Protein AF-A0A069PG19-F1 (afdb_monomer_lite)

pLDDT: mean 88.78, std 10.84, range [48.03, 97.56]

Sequence (161 aa):
MPEKKTVKRAEAAKRAGKSPGTQAGAFVKEQIDHIREGRHGAKSAKQAIAIGLSEARRSGVAVKAPKKGATSEATRKKAAKDAAAGAHKTKKSASTESKSKRSAVSTRVLKREGTKAASHTALSRQSHASASRRSAADRSAAAKKGWATRRKAASARHASR

Foldseek 3Di:
DDDPVLLVQLVVCVVVVHALVNSLVSLLVRLLVCLVVLLFADPALVRSSLVSLLVSLLCQRPDQFDDPPPDDPVSSVSSVVSNVNNVDPDDDDDDVDDPVRVVVVVSVVRSVHHSCNSDPVRNVVVVVVVVVPADPVNVVVVVVVVVVVVVVVVVVVVVVD

InterPro domains:
  IPR045468 Protein of unknown function DUF6496 [PF20106] (40-68)

Radius of gyration: 17.92 Å; chains: 1; bounding box: 36×38×58 Å

Organism: NCBI:txid60547

Structure (mmCIF, N/CA/C/O backbone):
data_AF-A0A069PG19-F1
#
_entry.id   AF-A0A069PG19-F1
#
loop_
_atom_site.group_PDB
_atom_site.id
_atom_site.type_symbol
_atom_site.label_atom_id
_atom_site.label_alt_id
_atom_site.label_comp_id
_atom_site.label_asym_id
_atom_site.label_entity_id
_atom_site.label_seq_id
_atom_site.pdbx_PDB_ins_code
_atom_site.Cartn_x
_atom_site.Cartn_y
_atom_site.Cartn_z
_atom_site.occupancy
_atom_site.B_iso_or_equiv
_atom_site.auth_seq_id
_atom_site.auth_comp_id
_atom_site.auth_asym_id
_atom_site.auth_atom_id
_atom_site.pdbx_PDB_model_num
ATOM 1 N N . MET A 1 1 ? -9.639 -8.432 7.159 1.00 67.19 1 MET A N 1
ATOM 2 C CA . MET A 1 1 ? -9.311 -9.709 6.485 1.00 67.19 1 MET A CA 1
ATOM 3 C C . MET A 1 1 ? -9.876 -9.550 5.096 1.00 67.19 1 MET A C 1
ATOM 5 O O . MET A 1 1 ? -11.070 -9.273 5.021 1.00 67.19 1 MET A O 1
ATOM 9 N N . PRO A 1 2 ? -9.031 -9.653 4.065 1.00 84.50 2 PRO A N 1
ATOM 10 C CA . PRO A 1 2 ? -9.412 -9.333 2.698 1.00 84.50 2 PRO A CA 1
ATOM 11 C C . PRO A 1 2 ? -10.442 -10.329 2.178 1.00 84.50 2 PRO A C 1
ATOM 13 O O . PRO A 1 2 ? -10.448 -11.503 2.567 1.00 84.50 2 PRO A O 1
ATOM 16 N N . GLU A 1 3 ? -11.314 -9.871 1.293 1.00 89.44 3 GLU A N 1
ATOM 17 C CA . GLU A 1 3 ? -12.302 -10.720 0.657 1.00 89.44 3 GLU A CA 1
ATOM 18 C C . GLU A 1 3 ? -11.641 -11.736 -0.282 1.00 89.44 3 GLU A C 1
ATOM 20 O O . GLU A 1 3 ? -10.612 -11.483 -0.922 1.00 89.44 3 GLU A O 1
ATOM 25 N N . LYS A 1 4 ? -12.288 -12.899 -0.442 1.00 90.56 4 LYS A N 1
ATOM 26 C CA . LYS A 1 4 ? -11.829 -13.952 -1.366 1.00 90.56 4 LYS A CA 1
ATOM 27 C C . LYS A 1 4 ? -11.643 -13.409 -2.791 1.00 90.56 4 LYS A C 1
ATOM 29 O O . LYS A 1 4 ? -10.728 -13.835 -3.494 1.00 90.56 4 LYS A O 1
ATOM 34 N N . LYS A 1 5 ? -12.474 -12.440 -3.207 1.00 92.19 5 LYS A N 1
ATOM 35 C CA . LYS A 1 5 ? -12.387 -11.781 -4.522 1.00 92.19 5 LYS A CA 1
ATOM 36 C C . LYS A 1 5 ? -11.048 -11.062 -4.726 1.00 92.19 5 LYS A C 1
ATOM 38 O O . LYS A 1 5 ? -10.485 -11.114 -5.817 1.00 92.19 5 LYS A O 1
ATOM 43 N N . THR A 1 6 ? -10.504 -10.441 -3.682 1.00 94.56 6 THR A N 1
ATOM 44 C CA . THR A 1 6 ? -9.248 -9.686 -3.750 1.00 94.56 6 THR A CA 1
ATOM 45 C C . THR A 1 6 ? -8.048 -10.602 -3.861 1.00 94.56 6 THR 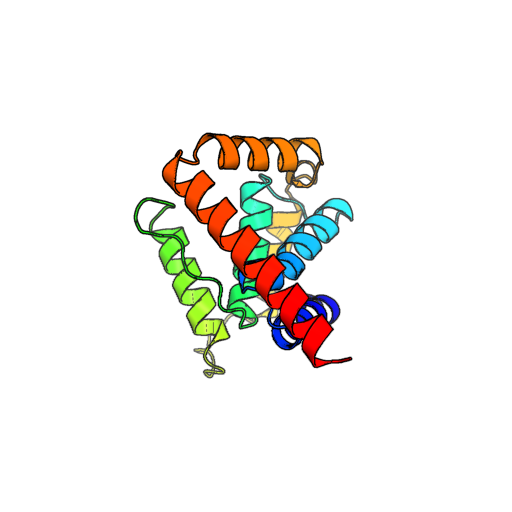A C 1
ATOM 47 O O . THR A 1 6 ? -7.174 -10.367 -4.695 1.00 94.56 6 THR A O 1
ATOM 50 N N . VAL A 1 7 ? -8.044 -11.690 -3.088 1.00 92.94 7 VAL A N 1
ATOM 51 C CA . VAL A 1 7 ? -7.004 -12.719 -3.183 1.00 92.94 7 VAL A CA 1
ATOM 52 C C . VAL A 1 7 ? -6.990 -13.316 -4.591 1.00 92.94 7 VAL A C 1
ATOM 54 O O . VAL A 1 7 ? -5.944 -13.323 -5.235 1.00 92.94 7 VAL A O 1
ATOM 57 N N . LYS A 1 8 ? -8.159 -13.685 -5.138 1.00 93.00 8 LYS A N 1
ATOM 58 C CA . LYS A 1 8 ? -8.279 -14.183 -6.520 1.00 93.00 8 LYS A CA 1
ATOM 59 C C . LYS A 1 8 ? -7.747 -13.187 -7.556 1.00 93.00 8 LYS A C 1
ATOM 61 O O . LYS A 1 8 ? -7.034 -13.586 -8.473 1.00 93.00 8 LYS A O 1
ATOM 66 N N . ARG A 1 9 ? -8.042 -11.888 -7.411 1.00 93.81 9 ARG A N 1
ATOM 67 C CA . ARG A 1 9 ? -7.506 -10.836 -8.299 1.00 93.81 9 ARG A CA 1
ATOM 68 C C . ARG A 1 9 ? -5.983 -10.721 -8.208 1.00 93.81 9 ARG A C 1
ATOM 70 O O . ARG A 1 9 ? -5.324 -10.593 -9.240 1.00 93.81 9 ARG A O 1
ATOM 77 N N . ALA A 1 10 ? -5.419 -10.785 -7.003 1.00 93.31 10 ALA A N 1
ATOM 78 C CA . ALA A 1 10 ? -3.973 -10.757 -6.804 1.00 93.31 10 ALA A CA 1
ATOM 79 C C . ALA A 1 10 ? -3.289 -12.001 -7.394 1.00 93.31 10 ALA A C 1
ATOM 81 O O . ALA A 1 10 ? -2.257 -11.880 -8.055 1.00 93.31 10 ALA A O 1
ATOM 82 N N . GLU A 1 11 ? -3.890 -13.182 -7.238 1.00 92.56 11 GLU A N 1
ATOM 83 C CA . GLU A 1 11 ? -3.413 -14.416 -7.863 1.00 92.56 11 GLU A CA 1
ATOM 84 C C . GLU A 1 11 ? -3.509 -14.373 -9.387 1.00 92.56 11 GLU A C 1
ATOM 86 O O . GLU A 1 11 ? -2.561 -14.756 -10.062 1.00 92.56 11 GLU A O 1
ATOM 91 N N . ALA A 1 12 ? -4.610 -13.872 -9.953 1.00 92.75 12 ALA A N 1
ATOM 92 C CA . ALA A 1 12 ? -4.742 -13.691 -11.397 1.00 92.75 12 ALA A CA 1
ATOM 93 C C . ALA A 1 12 ? -3.668 -12.733 -11.937 1.00 92.75 12 ALA A C 1
ATOM 95 O O . ALA A 1 12 ? -3.038 -13.011 -12.954 1.00 92.75 12 ALA A O 1
ATOM 96 N N . ALA A 1 13 ? -3.385 -11.640 -11.219 1.00 92.31 13 ALA A N 1
ATOM 97 C CA . ALA A 1 13 ? -2.280 -10.747 -11.552 1.00 92.31 13 ALA A CA 1
ATOM 98 C C . ALA A 1 13 ? -0.917 -11.458 -11.478 1.00 92.31 13 ALA A C 1
ATOM 100 O O . ALA A 1 13 ? -0.071 -11.228 -12.341 1.00 92.31 13 ALA A O 1
ATOM 101 N N . LYS A 1 14 ? -0.710 -12.338 -10.491 1.00 92.06 14 LYS A N 1
ATOM 102 C CA . LYS A 1 14 ? 0.498 -13.166 -10.377 1.00 92.06 14 LYS A CA 1
ATOM 103 C C . LYS A 1 14 ? 0.624 -14.157 -11.540 1.00 92.06 14 LYS A C 1
ATOM 105 O O . LYS A 1 14 ? 1.695 -14.223 -12.132 1.00 92.06 14 LYS A O 1
ATOM 110 N N . ARG A 1 15 ? -0.454 -14.867 -11.899 1.00 91.44 15 ARG A N 1
ATOM 111 C CA . ARG A 1 15 ? -0.508 -15.791 -13.052 1.00 91.44 15 ARG A CA 1
ATOM 112 C C . ARG A 1 15 ? -0.212 -15.063 -14.364 1.00 91.44 15 ARG A C 1
ATOM 114 O O . ARG A 1 15 ? 0.551 -15.558 -15.177 1.00 91.44 15 ARG A O 1
ATOM 121 N N . ALA A 1 16 ? -0.711 -13.838 -14.511 1.00 88.00 16 ALA A N 1
ATOM 122 C CA . ALA A 1 16 ? -0.404 -12.958 -15.638 1.00 88.00 16 ALA A CA 1
ATOM 123 C C . ALA A 1 16 ? 1.012 -12.333 -15.588 1.00 88.00 16 ALA A C 1
ATOM 125 O O . ALA A 1 16 ? 1.291 -11.390 -16.328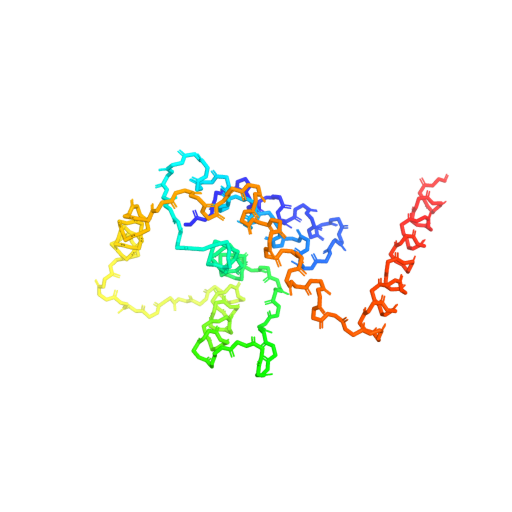 1.00 88.00 16 ALA A O 1
ATOM 126 N N . GLY A 1 17 ? 1.891 -12.771 -14.678 1.00 88.44 17 GLY A N 1
ATOM 127 C CA . GLY A 1 17 ? 3.270 -12.283 -14.568 1.00 88.44 17 GLY A CA 1
ATOM 128 C C . GLY A 1 17 ? 3.405 -10.820 -14.130 1.00 88.44 17 GLY A C 1
ATOM 129 O O . GLY A 1 17 ? 4.458 -10.209 -14.322 1.00 88.44 17 GLY A O 1
ATOM 130 N N . LYS A 1 18 ? 2.354 -10.216 -13.556 1.00 90.00 18 LYS A N 1
ATOM 131 C CA . LYS A 1 18 ? 2.372 -8.806 -13.138 1.00 90.00 18 LYS A CA 1
ATOM 132 C C . LYS A 1 18 ? 3.227 -8.621 -11.886 1.00 90.00 18 LYS A C 1
ATOM 134 O O . LYS A 1 18 ? 3.350 -9.513 -11.049 1.00 90.00 18 LYS A O 1
ATOM 139 N N . SER A 1 19 ? 3.784 -7.420 -11.730 1.00 90.25 19 SER A N 1
ATOM 140 C CA . SER A 1 19 ? 4.679 -7.094 -10.615 1.00 90.25 19 SER A CA 1
ATOM 141 C C . SER A 1 19 ? 3.997 -7.216 -9.237 1.00 90.25 19 SER A C 1
ATOM 143 O O . SER A 1 19 ? 2.784 -7.002 -9.143 1.00 90.25 19 SER A O 1
ATOM 145 N N . PRO A 1 20 ? 4.748 -7.447 -8.140 1.00 92.94 20 PRO A N 1
ATOM 146 C CA . PRO A 1 20 ? 4.174 -7.518 -6.792 1.00 92.94 20 PRO A CA 1
ATOM 147 C C . PRO A 1 20 ? 3.398 -6.261 -6.374 1.00 92.94 20 PRO A C 1
ATOM 149 O O . PRO A 1 20 ? 2.404 -6.357 -5.662 1.00 92.94 20 PRO A O 1
ATOM 152 N N . GLY A 1 21 ? 3.809 -5.077 -6.847 1.00 92.00 21 GLY A N 1
ATOM 153 C CA . GLY A 1 21 ? 3.075 -3.831 -6.599 1.00 92.00 21 GLY A CA 1
ATOM 154 C C . GLY A 1 21 ? 1.705 -3.815 -7.280 1.00 92.00 21 GLY A C 1
ATOM 155 O O . GLY A 1 21 ? 0.726 -3.368 -6.693 1.00 92.00 21 GLY A O 1
ATOM 156 N N . THR A 1 22 ? 1.614 -4.376 -8.488 1.00 92.06 22 THR A N 1
ATOM 157 C CA . THR A 1 22 ? 0.346 -4.528 -9.213 1.00 92.06 22 THR A CA 1
ATOM 158 C C . THR A 1 22 ? -0.573 -5.536 -8.529 1.00 92.06 22 THR A C 1
ATOM 160 O O . THR A 1 22 ? -1.766 -5.285 -8.405 1.00 92.06 22 THR A O 1
ATOM 163 N N . GLN A 1 23 ? -0.021 -6.649 -8.040 1.00 94.69 23 GLN A N 1
ATOM 164 C CA . GLN A 1 23 ? -0.768 -7.643 -7.261 1.00 94.69 23 GLN A CA 1
ATOM 165 C C . GLN A 1 23 ? -1.330 -7.019 -5.971 1.00 94.69 23 GLN A C 1
ATOM 167 O O . GLN A 1 23 ? -2.512 -7.159 -5.668 1.00 94.69 23 GLN A O 1
ATOM 172 N N . ALA A 1 24 ? -0.499 -6.262 -5.246 1.00 96.19 24 ALA A N 1
ATOM 173 C CA . ALA A 1 24 ? -0.888 -5.574 -4.016 1.00 96.19 24 ALA A CA 1
ATOM 174 C C . ALA A 1 24 ? -1.938 -4.473 -4.231 1.00 96.19 24 ALA A C 1
ATOM 176 O O . ALA A 1 24 ? -2.704 -4.169 -3.317 1.00 96.19 24 ALA A O 1
ATOM 177 N N . GLY A 1 25 ? -2.003 -3.901 -5.438 1.00 95.81 25 GLY A N 1
ATOM 178 C CA . GLY A 1 25 ? -2.995 -2.893 -5.809 1.00 95.81 25 GLY A CA 1
ATOM 179 C C . GLY A 1 25 ? -4.439 -3.361 -5.615 1.00 95.81 25 GLY A C 1
ATOM 180 O O . GLY A 1 25 ? -5.290 -2.542 -5.279 1.00 95.81 25 GLY A O 1
ATOM 181 N N . ALA A 1 26 ? -4.712 -4.667 -5.731 1.00 96.94 26 ALA A N 1
ATOM 182 C CA . ALA A 1 26 ? -6.036 -5.226 -5.458 1.00 96.94 26 ALA A CA 1
ATOM 183 C C . ALA A 1 26 ? -6.473 -4.996 -3.999 1.00 96.94 26 ALA A C 1
ATOM 185 O O . ALA A 1 26 ? -7.605 -4.586 -3.763 1.00 96.94 26 ALA A O 1
ATOM 186 N N . PHE A 1 27 ? -5.562 -5.188 -3.040 1.00 97.56 27 PHE A N 1
ATOM 187 C CA . PHE A 1 27 ? -5.824 -4.999 -1.607 1.00 97.56 27 PHE A CA 1
ATOM 188 C C . PHE A 1 27 ? -5.948 -3.525 -1.233 1.00 97.56 27 PHE A C 1
ATOM 190 O O . PHE A 1 27 ? -6.798 -3.151 -0.434 1.00 97.56 27 PHE A O 1
ATOM 197 N N . VAL A 1 28 ? -5.117 -2.664 -1.828 1.00 97.12 28 VAL A N 1
ATOM 198 C CA . VAL A 1 28 ? -5.227 -1.214 -1.614 1.00 97.12 28 VAL A CA 1
ATOM 199 C C . VAL A 1 28 ? -6.553 -0.692 -2.161 1.00 97.12 28 VAL A C 1
ATOM 201 O O . VAL A 1 28 ? -7.204 0.111 -1.498 1.00 97.12 28 VAL A O 1
ATOM 204 N N . LYS A 1 29 ? -6.978 -1.170 -3.338 1.00 96.81 29 LYS A N 1
ATOM 205 C CA . LYS A 1 29 ? -8.270 -0.797 -3.912 1.00 96.81 29 LYS A CA 1
ATOM 206 C C . LYS A 1 29 ? -9.429 -1.266 -3.036 1.00 96.81 29 LYS A C 1
ATOM 208 O O . LYS A 1 29 ? -10.284 -0.452 -2.724 1.00 96.81 29 LYS A O 1
ATOM 213 N N . GLU A 1 30 ? -9.424 -2.525 -2.602 1.00 96.94 30 GLU A N 1
ATOM 214 C CA . GLU A 1 30 ? -10.445 -3.043 -1.685 1.00 96.94 30 GLU A CA 1
ATOM 215 C C . GLU A 1 30 ? -10.530 -2.208 -0.400 1.00 96.94 30 GLU A C 1
ATOM 217 O O . GLU A 1 30 ? -11.619 -1.810 -0.006 1.00 96.94 30 GLU A O 1
ATOM 222 N N . GLN A 1 31 ? -9.393 -1.874 0.216 1.00 96.88 31 GLN A N 1
ATOM 223 C CA . GLN A 1 31 ? -9.379 -1.060 1.431 1.00 96.88 31 GLN A CA 1
ATOM 224 C C . GLN A 1 31 ? -9.983 0.335 1.208 1.00 96.88 31 GLN A C 1
ATOM 226 O O . GLN A 1 31 ? -10.672 0.858 2.082 1.00 96.88 31 GLN A O 1
ATOM 231 N N . ILE A 1 32 ? -9.712 0.955 0.056 1.00 97.19 32 ILE A N 1
ATOM 232 C CA . ILE A 1 32 ? -10.296 2.248 -0.330 1.00 97.19 32 ILE A CA 1
ATOM 233 C C . ILE A 1 32 ? -11.802 2.106 -0.559 1.00 97.19 32 ILE A C 1
ATOM 235 O O . ILE A 1 32 ? -12.557 2.955 -0.089 1.00 97.19 32 ILE A O 1
ATOM 239 N N . ASP A 1 33 ? -12.231 1.042 -1.239 1.00 97.25 33 ASP A N 1
ATOM 240 C CA . ASP A 1 33 ? -13.641 0.750 -1.495 1.0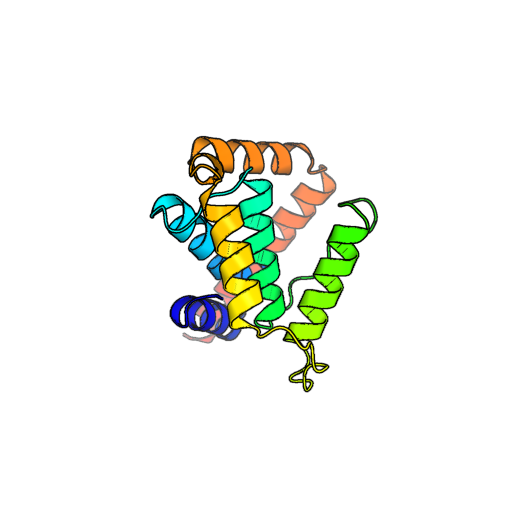0 97.25 33 ASP A CA 1
ATOM 241 C C . ASP A 1 33 ? -14.390 0.550 -0.161 1.00 97.25 33 ASP A C 1
ATOM 243 O O . ASP A 1 33 ? -15.374 1.239 0.082 1.00 97.25 33 ASP A O 1
ATOM 247 N N . HIS A 1 34 ? -13.853 -0.236 0.782 1.00 96.06 34 HIS A N 1
ATOM 248 C CA . HIS A 1 34 ? -14.447 -0.420 2.119 1.00 96.06 34 HIS A CA 1
ATOM 249 C C . HIS A 1 34 ? -14.572 0.884 2.913 1.00 96.06 34 HIS A C 1
ATOM 251 O O . HIS A 1 34 ? -15.518 1.044 3.686 1.00 96.06 34 HIS A O 1
ATOM 257 N N . ILE A 1 35 ? -13.627 1.817 2.742 1.00 96.69 35 ILE A N 1
ATOM 258 C CA . ILE A 1 35 ? -13.720 3.142 3.367 1.00 96.69 35 ILE A CA 1
ATOM 259 C C . ILE A 1 35 ? -14.812 3.986 2.705 1.00 96.69 35 ILE A C 1
ATOM 261 O O . ILE A 1 35 ? -15.550 4.673 3.405 1.00 96.69 35 ILE A O 1
ATOM 265 N N . ARG A 1 36 ? -14.943 3.935 1.376 1.00 96.56 36 ARG A N 1
ATOM 266 C CA . ARG A 1 36 ? -15.997 4.658 0.641 1.00 96.56 36 ARG A CA 1
ATOM 267 C C . ARG A 1 36 ? -17.390 4.120 0.946 1.00 96.56 36 ARG A C 1
ATOM 269 O O . ARG A 1 36 ? -18.313 4.906 1.093 1.00 96.56 36 ARG A O 1
ATOM 276 N N . GLU A 1 37 ? -17.509 2.807 1.102 1.00 95.25 37 GLU A N 1
ATOM 277 C CA . GLU A 1 37 ? -18.730 2.100 1.507 1.00 95.25 37 GLU A CA 1
ATOM 278 C C . GLU A 1 37 ? -19.104 2.338 2.984 1.00 95.25 37 GLU A C 1
ATOM 280 O O . GLU A 1 37 ? -20.135 1.858 3.443 1.00 95.25 37 GLU A O 1
ATOM 285 N N . GLY A 1 38 ? -18.264 3.028 3.768 1.00 94.50 38 GLY A N 1
ATOM 286 C CA . GLY A 1 38 ? -18.542 3.321 5.177 1.00 94.50 38 GLY A CA 1
ATOM 287 C C . GLY A 1 38 ? -18.356 2.133 6.130 1.00 94.50 38 GLY A C 1
ATOM 288 O O . GLY A 1 38 ? -18.720 2.222 7.301 1.00 94.50 38 GLY A O 1
ATOM 289 N N . ARG A 1 39 ? -17.742 1.024 5.688 1.00 93.69 39 ARG A N 1
ATOM 290 C CA . ARG A 1 39 ? -17.492 -0.151 6.550 1.00 93.69 39 ARG A CA 1
ATOM 291 C C . ARG A 1 39 ? -16.574 0.185 7.729 1.00 93.69 39 ARG A C 1
ATOM 293 O O . ARG A 1 39 ? -16.733 -0.364 8.825 1.00 93.69 39 ARG A O 1
ATOM 300 N N . HIS A 1 40 ? -15.597 1.057 7.483 1.00 95.50 40 HIS A N 1
ATOM 301 C CA . HIS A 1 40 ? -14.694 1.663 8.463 1.00 95.50 40 HIS A CA 1
ATOM 302 C C . HIS A 1 40 ? -14.003 2.900 7.862 1.00 95.50 40 HIS A C 1
ATOM 304 O O . HIS A 1 40 ? -13.897 3.009 6.645 1.00 95.50 40 HIS A O 1
ATOM 310 N N . GLY A 1 41 ? -13.446 3.792 8.676 1.00 96.12 41 GLY A N 1
ATOM 311 C CA . GLY A 1 41 ? -12.676 4.943 8.202 1.00 96.12 41 GLY A CA 1
ATOM 312 C C . GLY A 1 41 ? -11.158 4.751 8.211 1.00 96.12 41 GLY A C 1
ATOM 313 O O . GLY A 1 41 ? -10.621 3.679 8.502 1.00 96.12 41 GLY A O 1
ATOM 314 N N . ALA A 1 42 ? -10.454 5.837 7.895 1.00 96.75 42 ALA A N 1
ATOM 315 C CA . ALA A 1 42 ? -9.015 5.977 8.100 1.00 96.75 42 ALA A CA 1
ATOM 316 C C . ALA A 1 42 ? -8.661 7.443 8.389 1.00 96.75 42 ALA A C 1
ATOM 318 O O . ALA A 1 42 ? -9.259 8.356 7.826 1.00 96.75 42 ALA A O 1
ATOM 319 N N . LYS A 1 43 ? -7.620 7.671 9.196 1.00 95.94 43 LYS A N 1
ATOM 320 C CA . LYS A 1 43 ? -7.092 9.006 9.525 1.00 95.94 43 LYS A CA 1
ATOM 321 C C . LYS A 1 43 ? -6.521 9.724 8.305 1.00 95.94 43 LYS A C 1
ATOM 323 O O . LYS A 1 43 ? -6.502 10.946 8.241 1.00 95.94 43 LYS A O 1
ATOM 328 N N . SER A 1 44 ? -5.972 8.973 7.345 1.00 96.25 44 SER A N 1
ATOM 329 C CA . SER A 1 44 ? -5.345 9.536 6.144 1.00 96.25 44 SER A CA 1
ATOM 330 C C . SER A 1 44 ? -5.277 8.542 4.985 1.00 96.25 44 SER A C 1
ATOM 332 O O . SER A 1 44 ? -5.264 7.324 5.188 1.00 96.25 44 SER A O 1
ATOM 334 N N . ALA A 1 45 ? -5.126 9.060 3.761 1.00 96.88 45 ALA A N 1
ATOM 335 C CA . ALA A 1 45 ? -4.876 8.249 2.566 1.00 96.88 45 ALA A CA 1
ATOM 336 C C . ALA A 1 45 ? -3.634 7.348 2.723 1.00 96.88 45 ALA A C 1
ATOM 338 O O . ALA A 1 45 ? -3.642 6.184 2.326 1.00 96.88 45 ALA A O 1
ATOM 339 N N . LYS A 1 46 ? -2.575 7.854 3.376 1.00 95.25 46 LYS A N 1
ATOM 340 C CA . LYS A 1 46 ? -1.352 7.084 3.661 1.00 95.25 46 LYS A CA 1
ATOM 341 C C . LYS A 1 46 ? -1.639 5.883 4.565 1.00 95.25 46 LYS A C 1
ATOM 343 O O . LYS A 1 46 ? -1.085 4.811 4.335 1.00 95.25 46 LYS A O 1
ATOM 348 N N . GLN A 1 47 ? -2.510 6.047 5.562 1.00 95.38 47 GLN A N 1
ATOM 349 C CA . GLN A 1 47 ? -2.924 4.952 6.439 1.00 95.38 47 GLN A CA 1
ATOM 350 C C . GLN A 1 47 ? -3.764 3.916 5.685 1.00 95.38 47 GLN A C 1
ATOM 352 O O . GLN A 1 47 ? -3.490 2.726 5.817 1.00 95.38 47 GLN A O 1
ATOM 357 N N . ALA A 1 48 ? -4.727 4.345 4.863 1.00 96.62 48 ALA A N 1
ATOM 358 C CA . ALA A 1 48 ? -5.541 3.438 4.052 1.00 96.62 48 ALA A CA 1
ATOM 359 C C . ALA A 1 48 ? -4.666 2.558 3.140 1.00 96.62 48 ALA A C 1
ATOM 361 O O . ALA A 1 48 ? -4.770 1.332 3.157 1.00 96.62 48 ALA A O 1
ATOM 362 N N . ILE A 1 49 ? -3.712 3.171 2.431 1.00 95.62 49 ILE A N 1
ATOM 363 C CA . ILE A 1 49 ? -2.743 2.446 1.596 1.00 95.62 49 ILE A CA 1
ATOM 364 C C . ILE A 1 49 ? -1.890 1.493 2.449 1.00 95.62 49 ILE A C 1
ATOM 366 O O . ILE A 1 49 ? -1.661 0.350 2.057 1.00 95.62 49 ILE A O 1
ATOM 370 N N . ALA A 1 50 ? -1.434 1.924 3.629 1.00 95.19 50 ALA A N 1
ATOM 371 C CA . ALA A 1 50 ? -0.619 1.093 4.513 1.00 95.19 50 ALA A CA 1
ATOM 372 C C . ALA A 1 50 ? -1.368 -0.147 5.034 1.00 95.19 50 ALA A C 1
ATOM 374 O O . ALA A 1 50 ? -0.773 -1.226 5.086 1.00 95.19 50 ALA A O 1
ATOM 375 N N . ILE A 1 51 ? -2.657 -0.016 5.371 1.00 94.75 51 ILE A N 1
ATOM 376 C CA . ILE A 1 51 ? -3.508 -1.145 5.774 1.00 94.75 51 ILE A CA 1
ATOM 377 C C . ILE A 1 51 ? -3.622 -2.143 4.616 1.00 94.75 51 ILE A C 1
ATOM 379 O O . ILE A 1 51 ? -3.292 -3.316 4.802 1.00 94.75 51 ILE A O 1
ATOM 383 N N . GLY A 1 52 ? -3.963 -1.674 3.409 1.00 95.69 52 GLY A N 1
ATOM 384 C CA . GLY A 1 52 ? -4.052 -2.533 2.222 1.00 95.69 52 GLY A CA 1
ATOM 385 C C . GLY A 1 52 ? -2.733 -3.251 1.900 1.00 95.69 52 GLY A C 1
ATOM 386 O O . GLY A 1 52 ? -2.717 -4.450 1.630 1.00 95.69 52 GLY A O 1
ATOM 387 N N . LEU A 1 53 ? -1.588 -2.566 2.017 1.00 96.06 53 LEU A N 1
ATOM 388 C CA . LEU A 1 53 ? -0.268 -3.185 1.825 1.00 96.06 53 LEU A CA 1
ATOM 389 C C . LEU A 1 53 ? 0.084 -4.211 2.917 1.00 96.06 53 LEU A C 1
ATOM 391 O O . LEU A 1 53 ? 0.780 -5.188 2.635 1.00 96.06 53 LEU A O 1
ATOM 395 N N . SER A 1 54 ? -0.353 -4.005 4.162 1.00 94.56 54 SER A N 1
ATOM 396 C CA . SER A 1 54 ? -0.187 -4.987 5.245 1.00 94.56 54 SER A CA 1
ATOM 397 C C . SER A 1 54 ? -1.034 -6.238 4.994 1.00 94.56 54 SER A C 1
ATOM 399 O O . SER A 1 54 ? -0.565 -7.358 5.204 1.00 94.56 54 SER A O 1
ATOM 401 N N . GLU A 1 55 ? -2.264 -6.082 4.499 1.00 93.50 55 GLU A N 1
ATOM 402 C CA . GLU A 1 55 ? -3.106 -7.217 4.104 1.00 93.50 55 GLU A CA 1
ATOM 403 C C . GLU A 1 55 ? -2.534 -7.983 2.908 1.00 93.50 55 GLU A C 1
ATOM 405 O O . GLU A 1 55 ? -2.498 -9.214 2.947 1.00 93.50 55 GLU A O 1
ATOM 410 N N . ALA A 1 56 ? -1.990 -7.284 1.907 1.00 94.94 56 ALA A N 1
ATOM 411 C CA . ALA A 1 56 ? -1.324 -7.914 0.768 1.00 94.94 56 ALA A CA 1
ATOM 412 C C . ALA A 1 56 ? -0.149 -8.805 1.207 1.00 94.94 56 ALA A C 1
ATOM 414 O O . ALA A 1 56 ? -0.062 -9.962 0.797 1.00 94.94 56 ALA A O 1
ATOM 415 N N . ARG A 1 57 ? 0.727 -8.297 2.089 1.00 94.62 57 ARG A N 1
ATOM 416 C CA . ARG A 1 57 ? 1.871 -9.065 2.616 1.00 94.62 57 ARG A CA 1
ATOM 417 C C . ARG A 1 57 ? 1.424 -10.301 3.388 1.00 94.62 57 ARG A C 1
ATOM 419 O O . ARG A 1 57 ? 1.904 -11.393 3.107 1.00 94.62 57 ARG A O 1
ATOM 426 N N . ARG A 1 58 ? 0.450 -10.144 4.292 1.00 91.38 58 ARG A N 1
ATOM 427 C CA . ARG A 1 58 ? -0.114 -11.260 5.073 1.00 91.38 58 ARG A CA 1
ATOM 428 C C . ARG A 1 58 ? -0.826 -12.298 4.206 1.00 91.38 58 ARG A C 1
ATOM 430 O O . ARG A 1 58 ? -0.976 -13.434 4.637 1.00 91.38 58 ARG A O 1
ATOM 437 N N . SER A 1 59 ? -1.251 -11.913 3.006 1.00 90.69 59 SER A N 1
ATOM 438 C CA . SER A 1 59 ? -1.875 -12.806 2.024 1.00 90.69 59 SER A CA 1
ATOM 439 C C . SER A 1 59 ? -0.864 -13.448 1.065 1.00 90.69 59 SER A C 1
ATOM 441 O O . SER A 1 59 ? -1.269 -14.089 0.102 1.00 90.69 59 SER A O 1
ATOM 443 N N . GLY A 1 60 ? 0.442 -13.274 1.302 1.00 90.75 60 GLY A N 1
ATOM 444 C CA . GLY A 1 60 ? 1.504 -13.914 0.521 1.00 90.75 60 GLY A CA 1
ATOM 445 C C . GLY A 1 60 ? 1.952 -13.141 -0.723 1.00 90.75 60 GLY A C 1
ATOM 446 O O . GLY A 1 60 ? 2.715 -13.670 -1.531 1.00 90.75 60 GLY A O 1
ATOM 447 N N . VAL A 1 61 ? 1.521 -11.886 -0.907 1.00 93.62 61 VAL A N 1
ATOM 44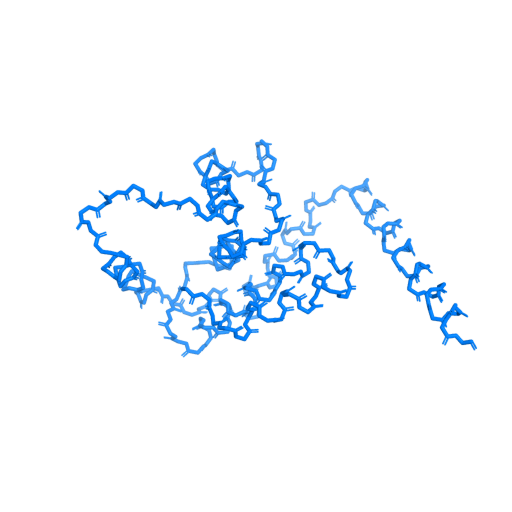8 C CA . VAL A 1 61 ? 2.063 -11.039 -1.980 1.00 93.62 61 VAL A CA 1
ATOM 449 C C . VAL A 1 61 ? 3.478 -10.594 -1.610 1.00 93.62 61 VAL A C 1
ATOM 451 O O . VAL A 1 61 ? 3.698 -10.025 -0.539 1.00 93.62 61 VAL A O 1
ATOM 454 N N . ALA A 1 62 ? 4.430 -10.779 -2.529 1.00 92.31 62 ALA A N 1
ATOM 455 C CA . ALA A 1 62 ? 5.853 -10.474 -2.349 1.00 92.31 62 ALA A CA 1
ATOM 456 C C . ALA A 1 62 ? 6.176 -8.959 -2.381 1.00 92.31 62 ALA A C 1
ATOM 458 O O . ALA A 1 62 ? 7.033 -8.489 -3.136 1.00 92.31 62 ALA A O 1
ATOM 459 N N . VAL A 1 63 ? 5.470 -8.160 -1.576 1.00 91.06 63 VAL A N 1
ATOM 460 C CA . VAL A 1 63 ? 5.726 -6.724 -1.418 1.00 91.06 63 VAL A CA 1
ATOM 461 C C . VAL A 1 63 ? 6.862 -6.515 -0.426 1.00 91.06 63 VAL A C 1
ATOM 463 O O . VAL A 1 63 ? 6.700 -6.722 0.779 1.00 91.06 63 VAL A O 1
ATOM 466 N N . LYS A 1 64 ? 7.997 -6.018 -0.922 1.00 88.62 64 LYS A N 1
ATOM 467 C CA . LYS A 1 64 ? 9.162 -5.695 -0.091 1.00 88.62 64 LYS A CA 1
ATOM 468 C C . LYS A 1 64 ? 8.805 -4.714 1.037 1.00 88.62 64 LYS A C 1
ATOM 470 O O . LYS A 1 64 ? 7.914 -3.860 0.915 1.00 88.62 64 LYS A O 1
ATOM 475 N N . ALA A 1 65 ? 9.501 -4.856 2.160 1.00 89.94 65 ALA A N 1
ATOM 476 C CA . ALA A 1 65 ? 9.450 -3.866 3.224 1.00 89.94 65 ALA A CA 1
ATOM 477 C C . ALA A 1 65 ? 10.056 -2.533 2.730 1.00 89.94 65 ALA A C 1
ATOM 479 O O . ALA A 1 65 ? 10.913 -2.542 1.840 1.00 89.94 65 ALA A O 1
ATOM 480 N N . PRO A 1 66 ? 9.622 -1.384 3.278 1.00 89.25 66 PRO A N 1
ATOM 481 C CA . PRO A 1 66 ? 10.246 -0.099 2.977 1.00 89.25 66 PRO A CA 1
ATOM 482 C C . PRO A 1 66 ? 11.748 -0.105 3.303 1.00 89.25 66 PRO A C 1
ATOM 484 O O . PRO A 1 66 ? 12.173 -0.734 4.277 1.00 89.25 66 PRO A O 1
ATOM 487 N N . LYS A 1 67 ? 12.545 0.625 2.512 1.00 89.00 67 LYS A N 1
ATOM 488 C CA . LYS A 1 67 ? 13.982 0.825 2.767 1.00 89.00 67 LYS A CA 1
ATOM 489 C C . LYS A 1 67 ? 14.204 1.524 4.121 1.00 89.00 67 LYS A C 1
ATOM 491 O O . LYS A 1 67 ? 13.324 2.239 4.609 1.00 89.00 67 LYS A O 1
ATOM 496 N N . LYS A 1 68 ? 15.385 1.341 4.726 1.00 88.69 68 LYS A N 1
ATOM 497 C CA . LYS A 1 68 ? 15.795 2.110 5.917 1.00 88.69 68 LYS A CA 1
ATOM 498 C C . LYS A 1 68 ? 15.702 3.612 5.595 1.00 88.69 68 LYS A C 1
ATOM 500 O O . LYS A 1 68 ? 16.008 4.012 4.478 1.00 88.69 68 LYS A O 1
ATOM 505 N N . GLY A 1 69 ? 15.191 4.408 6.534 1.00 87.31 69 GLY A N 1
ATOM 506 C CA . GLY A 1 69 ? 14.962 5.848 6.348 1.00 87.31 69 GLY A CA 1
ATOM 507 C C . GLY A 1 69 ? 13.673 6.228 5.603 1.00 87.31 69 GLY A C 1
ATOM 508 O O . GLY A 1 69 ? 13.234 7.365 5.712 1.00 87.31 69 GLY A O 1
ATOM 509 N N . ALA A 1 70 ? 12.998 5.301 4.907 1.00 85.38 70 ALA A N 1
ATOM 510 C CA . ALA A 1 70 ? 11.766 5.627 4.172 1.00 85.38 70 ALA A CA 1
ATOM 511 C C . ALA A 1 70 ? 10.522 5.752 5.076 1.00 85.38 70 ALA A C 1
ATOM 513 O O . ALA A 1 70 ? 9.574 6.473 4.761 1.00 85.38 70 ALA A O 1
ATOM 514 N N . THR A 1 71 ? 10.498 5.010 6.184 1.00 89.38 71 THR A N 1
ATOM 515 C CA . THR A 1 71 ? 9.426 5.018 7.191 1.00 89.38 71 THR A CA 1
ATOM 516 C C . THR A 1 71 ? 10.011 4.769 8.576 1.00 89.38 71 THR A C 1
ATOM 518 O O . THR A 1 71 ? 11.145 4.300 8.688 1.00 89.38 71 THR A O 1
ATOM 521 N N . SER A 1 72 ? 9.207 4.974 9.626 1.00 92.38 72 SER A N 1
ATOM 522 C CA . SER A 1 72 ? 9.605 4.619 10.990 1.00 92.38 72 SER A CA 1
ATOM 523 C C . SER A 1 72 ? 10.044 3.157 11.097 1.00 92.38 72 SER A C 1
ATOM 525 O O . SER A 1 72 ? 9.557 2.271 10.377 1.00 92.38 72 SER A O 1
ATOM 527 N N . GLU A 1 73 ? 10.971 2.895 12.015 1.00 93.19 73 GLU A N 1
ATOM 528 C CA . GLU A 1 73 ? 11.509 1.558 12.235 1.00 93.19 73 GLU A CA 1
ATOM 529 C C . GLU A 1 73 ? 10.423 0.556 12.627 1.00 93.19 73 GLU A C 1
ATOM 531 O O . GLU A 1 73 ? 10.392 -0.547 12.080 1.00 93.19 73 GLU A O 1
ATOM 536 N N . ALA A 1 74 ? 9.481 0.967 13.479 1.00 93.00 74 ALA A N 1
ATOM 537 C CA . ALA A 1 74 ? 8.323 0.162 13.850 1.00 93.00 74 ALA A CA 1
ATOM 538 C C . ALA A 1 74 ? 7.500 -0.267 12.622 1.00 93.00 74 ALA A C 1
ATOM 540 O O . ALA A 1 74 ? 7.180 -1.447 12.474 1.00 93.00 74 ALA A O 1
ATOM 541 N N . THR A 1 75 ? 7.225 0.656 11.692 1.00 91.81 75 THR A N 1
ATOM 542 C CA . THR A 1 75 ? 6.472 0.357 10.458 1.00 91.81 75 THR A CA 1
ATOM 543 C C . THR A 1 75 ? 7.232 -0.616 9.560 1.00 91.81 75 THR A C 1
ATOM 545 O O . THR A 1 75 ? 6.654 -1.554 9.012 1.00 91.81 75 THR A O 1
ATOM 548 N N . ARG A 1 76 ? 8.548 -0.431 9.433 1.00 93.75 76 ARG A N 1
ATOM 549 C CA . ARG A 1 76 ? 9.417 -1.308 8.641 1.00 93.75 76 ARG A CA 1
ATOM 550 C C . ARG A 1 76 ? 9.494 -2.719 9.236 1.00 93.75 76 ARG A C 1
ATOM 552 O O . ARG A 1 76 ? 9.292 -3.687 8.505 1.00 93.75 76 ARG A O 1
ATOM 559 N N . LYS A 1 77 ? 9.708 -2.844 10.553 1.00 93.69 77 LYS A N 1
ATOM 560 C CA . LYS A 1 77 ? 9.691 -4.130 11.278 1.00 93.69 77 LYS A CA 1
ATOM 561 C C . LYS A 1 77 ? 8.332 -4.814 11.145 1.00 93.69 77 LYS A C 1
ATOM 563 O O . LYS A 1 77 ? 8.269 -6.016 10.902 1.00 93.69 77 LYS A O 1
ATOM 568 N N . LYS A 1 78 ? 7.237 -4.053 11.241 1.00 93.00 78 LYS A N 1
ATOM 569 C CA . LYS A 1 78 ? 5.882 -4.573 11.032 1.00 93.00 78 LYS A CA 1
ATOM 570 C C . LYS A 1 78 ? 5.692 -5.120 9.618 1.00 93.00 78 LYS A C 1
ATOM 572 O O . LYS A 1 78 ? 5.196 -6.230 9.477 1.00 93.00 78 LYS A O 1
ATOM 577 N N . ALA A 1 79 ? 6.139 -4.396 8.592 1.00 93.88 79 ALA A N 1
ATOM 578 C CA . ALA A 1 79 ? 6.068 -4.859 7.208 1.00 93.88 79 ALA A CA 1
ATOM 579 C C . ALA A 1 79 ? 6.854 -6.164 6.984 1.00 93.88 79 ALA A C 1
ATOM 581 O O . ALA A 1 79 ? 6.373 -7.041 6.271 1.00 93.88 79 ALA A O 1
ATOM 582 N N . ALA A 1 80 ? 8.024 -6.314 7.614 1.00 92.25 80 ALA A N 1
ATOM 583 C CA . ALA A 1 80 ? 8.796 -7.556 7.572 1.00 92.25 80 ALA A CA 1
ATOM 584 C C . ALA A 1 80 ? 8.062 -8.715 8.270 1.00 92.25 80 ALA A C 1
ATOM 586 O O . ALA A 1 80 ? 7.942 -9.794 7.695 1.00 92.25 80 ALA A O 1
ATOM 587 N N . LYS A 1 81 ? 7.488 -8.477 9.459 1.00 91.69 81 LYS A N 1
ATOM 588 C CA . LYS A 1 81 ? 6.658 -9.468 10.171 1.00 91.69 81 LYS A CA 1
ATOM 589 C C . LYS A 1 81 ? 5.438 -9.891 9.352 1.00 91.69 81 LYS A C 1
ATOM 591 O O . LYS A 1 81 ? 5.122 -11.073 9.299 1.00 91.69 81 LYS A O 1
ATOM 596 N N . ASP A 1 82 ? 4.768 -8.945 8.699 1.00 93.06 82 ASP A N 1
ATOM 597 C CA . ASP A 1 82 ? 3.611 -9.230 7.847 1.00 93.06 82 ASP A CA 1
ATOM 598 C C . ASP A 1 82 ? 4.001 -10.069 6.619 1.00 93.06 82 ASP A C 1
ATOM 600 O O . ASP A 1 82 ? 3.236 -10.944 6.221 1.00 93.06 82 ASP A O 1
ATOM 604 N N . ALA A 1 83 ? 5.186 -9.834 6.040 1.00 91.00 83 ALA A N 1
ATOM 605 C CA . ALA A 1 83 ? 5.716 -10.647 4.945 1.00 91.00 83 ALA A CA 1
ATOM 606 C C . ALA A 1 83 ? 6.077 -12.067 5.412 1.00 91.00 83 ALA A C 1
ATOM 608 O O . ALA A 1 83 ? 5.692 -13.033 4.762 1.00 91.00 83 ALA A O 1
ATOM 609 N N . ALA A 1 84 ? 6.738 -12.204 6.566 1.00 88.81 84 ALA A N 1
ATOM 610 C CA . ALA A 1 84 ? 7.051 -13.506 7.158 1.00 88.81 84 ALA A CA 1
ATOM 611 C C . ALA A 1 84 ? 5.778 -14.311 7.478 1.00 88.81 84 ALA A C 1
ATOM 613 O O . ALA A 1 84 ? 5.699 -15.499 7.175 1.00 88.81 84 ALA A O 1
ATOM 614 N N . ALA A 1 85 ? 4.747 -13.644 8.011 1.00 86.25 85 ALA A N 1
ATOM 615 C CA . ALA A 1 85 ? 3.449 -14.251 8.299 1.00 86.25 85 ALA A CA 1
ATOM 616 C C . ALA A 1 85 ? 2.680 -14.697 7.042 1.00 86.25 85 ALA A C 1
ATOM 618 O O . ALA A 1 85 ? 1.816 -15.561 7.145 1.00 86.25 85 ALA A O 1
ATOM 619 N N . GLY A 1 86 ? 2.951 -14.089 5.882 1.00 84.88 86 GLY A N 1
ATOM 620 C CA . GLY A 1 86 ? 2.397 -14.520 4.597 1.00 84.88 86 GLY A CA 1
ATOM 621 C C . GLY A 1 86 ? 3.227 -15.597 3.892 1.00 84.88 86 GLY A C 1
ATOM 622 O O . GLY A 1 86 ? 2.676 -16.340 3.086 1.00 84.88 86 GLY A O 1
ATOM 623 N N . ALA A 1 87 ? 4.532 -15.682 4.179 1.00 81.19 87 ALA A N 1
ATOM 624 C CA . ALA A 1 87 ? 5.452 -16.648 3.573 1.00 81.19 87 ALA A CA 1
ATOM 625 C C . ALA A 1 87 ? 5.342 -18.045 4.198 1.00 81.19 87 ALA A C 1
ATOM 627 O O . ALA A 1 87 ? 5.413 -19.048 3.493 1.00 81.19 87 ALA A O 1
ATOM 628 N N . HIS A 1 88 ? 5.135 -18.117 5.512 1.00 65.50 88 HIS A N 1
ATOM 629 C CA . HIS A 1 88 ? 4.991 -19.383 6.214 1.00 65.50 88 HIS A CA 1
ATOM 630 C C . HIS A 1 88 ? 3.535 -19.623 6.615 1.00 65.50 88 HIS A C 1
ATOM 632 O O . HIS A 1 88 ? 2.913 -18.784 7.264 1.00 65.50 88 HIS A O 1
ATOM 638 N N . LYS A 1 89 ? 3.013 -20.828 6.347 1.00 60.50 89 LYS A N 1
ATOM 639 C CA . LYS A 1 89 ? 1.829 -21.354 7.052 1.00 60.50 89 LYS A CA 1
ATOM 640 C C . LYS A 1 89 ? 2.206 -21.835 8.463 1.00 60.50 89 LYS A C 1
ATOM 642 O O . LYS A 1 89 ? 1.763 -22.895 8.895 1.00 60.50 89 LYS A O 1
ATOM 647 N N . THR A 1 90 ? 3.077 -21.114 9.169 1.00 53.16 90 THR A N 1
ATOM 648 C CA . THR A 1 90 ? 3.502 -21.514 10.512 1.00 53.16 90 THR A CA 1
ATOM 649 C C . THR A 1 90 ? 2.308 -21.502 11.460 1.00 53.16 90 THR A C 1
ATOM 651 O O . THR A 1 90 ? 1.475 -20.585 11.444 1.00 53.16 90 THR A O 1
ATOM 654 N N . LYS A 1 91 ? 2.217 -22.547 12.295 1.00 53.75 91 LYS A N 1
ATOM 655 C CA . LYS A 1 91 ? 1.280 -22.594 13.419 1.00 53.75 91 LYS A CA 1
ATOM 656 C C . LYS A 1 91 ? 1.525 -21.354 14.280 1.00 53.75 91 LYS A C 1
ATOM 658 O O . LYS A 1 91 ? 2.654 -21.059 14.664 1.00 53.75 91 LYS A O 1
ATOM 663 N N . LYS A 1 92 ? 0.469 -20.577 14.519 1.00 56.41 92 LYS A N 1
ATOM 664 C CA . LYS A 1 92 ? 0.552 -19.368 15.342 1.00 56.41 92 LYS A CA 1
ATOM 665 C C . LYS A 1 92 ? 0.849 -19.760 16.784 1.00 56.41 92 LYS A C 1
ATOM 667 O O . LYS A 1 92 ? 0.202 -20.661 17.303 1.00 56.41 92 LYS A O 1
ATOM 672 N N . SER A 1 93 ? 1.747 -19.015 17.426 1.00 52.72 93 SER A N 1
ATOM 673 C CA . SER A 1 93 ? 1.835 -18.971 18.887 1.00 52.72 93 SER A CA 1
ATOM 674 C C . SER A 1 93 ? 0.444 -18.690 19.474 1.00 52.72 93 SER A C 1
ATOM 676 O O . SER A 1 93 ? -0.298 -17.838 18.959 1.00 52.72 93 SER A O 1
ATOM 678 N N . ALA A 1 94 ? 0.095 -19.459 20.507 1.00 48.03 94 ALA A N 1
ATOM 679 C CA . ALA A 1 94 ? -1.155 -19.391 21.247 1.00 48.03 94 ALA A CA 1
ATOM 680 C C . ALA A 1 94 ? -1.254 -18.053 21.992 1.00 48.03 94 ALA A C 1
ATOM 682 O O . ALA A 1 94 ? -0.923 -17.926 23.162 1.00 48.03 94 ALA A O 1
ATOM 683 N N . SER A 1 95 ? -1.694 -17.013 21.291 1.00 58.81 95 SER A N 1
ATOM 684 C CA . SER A 1 95 ? -2.279 -15.858 21.960 1.00 58.81 95 SER A CA 1
ATOM 685 C C . SER A 1 95 ? -3.578 -16.321 22.613 1.00 58.81 95 SER A C 1
ATOM 687 O O . SER A 1 95 ? -4.431 -16.880 21.925 1.00 58.81 95 SER A O 1
ATOM 689 N N . THR A 1 96 ? -3.737 -16.056 23.908 1.00 62.75 96 THR A N 1
ATOM 690 C CA . THR A 1 96 ? -4.978 -16.306 24.660 1.00 62.75 96 THR A CA 1
ATOM 691 C C . THR A 1 96 ? -6.161 -15.518 24.084 1.00 62.75 96 THR A C 1
ATOM 693 O O . THR A 1 96 ? -7.313 -15.918 24.222 1.00 62.75 96 THR A O 1
ATOM 696 N N . GLU A 1 97 ? -5.896 -14.415 23.369 1.00 71.06 97 GLU A N 1
ATOM 697 C CA . GLU A 1 97 ? -6.915 -13.669 22.633 1.00 71.06 97 GLU A CA 1
ATOM 698 C C . GLU A 1 97 ? -7.202 -14.246 21.240 1.00 71.06 97 GLU A C 1
ATOM 700 O O . GLU A 1 97 ? -6.345 -14.317 20.343 1.00 71.06 97 GLU A O 1
ATOM 705 N N . SER A 1 98 ? -8.485 -14.527 21.003 1.00 78.88 98 SER A N 1
ATOM 706 C CA . SER A 1 98 ? -8.965 -15.009 19.714 1.00 78.88 98 SER A CA 1
ATOM 707 C C . SER A 1 98 ? -8.674 -14.017 18.575 1.00 78.88 98 SER A C 1
ATOM 709 O O . SER A 1 98 ? -8.688 -12.787 18.712 1.00 78.88 98 SER A O 1
ATOM 711 N N . LYS A 1 99 ? -8.421 -14.560 17.377 1.00 76.62 99 LYS A N 1
ATOM 712 C CA . LYS A 1 99 ? -8.239 -13.763 16.151 1.00 76.62 99 LYS A CA 1
ATOM 713 C C . LYS A 1 99 ? -9.463 -12.880 15.870 1.00 76.62 99 LYS A C 1
ATOM 715 O O . LYS A 1 99 ? -9.288 -11.769 15.367 1.00 76.62 99 LYS A O 1
ATOM 720 N N . SER A 1 100 ? -10.671 -13.365 16.182 1.00 80.88 100 SER A N 1
ATOM 721 C CA . SER A 1 100 ? -11.903 -12.601 15.970 1.00 80.88 100 SER A CA 1
ATOM 722 C C . SER A 1 100 ? -11.937 -11.370 16.871 1.00 80.88 100 SER A C 1
ATOM 724 O O . SER A 1 100 ? -12.148 -10.274 16.355 1.00 80.88 100 SER A O 1
ATOM 726 N N . LYS A 1 101 ? -11.596 -11.506 18.160 1.00 85.75 101 LYS A N 1
ATOM 727 C CA . LYS A 1 101 ? -11.594 -10.399 19.124 1.00 85.75 101 LYS A CA 1
ATOM 728 C C . LYS A 1 101 ? -10.641 -9.282 18.703 1.00 85.75 101 LYS A C 1
ATOM 730 O O . LYS A 1 101 ? -11.067 -8.138 18.551 1.00 85.75 101 LYS A O 1
ATOM 735 N N . ARG A 1 102 ? -9.393 -9.616 18.356 1.00 84.88 102 ARG A N 1
ATOM 736 C CA . ARG A 1 102 ? -8.421 -8.631 17.835 1.00 84.88 102 ARG A CA 1
ATOM 737 C C . ARG A 1 102 ? -8.892 -7.944 16.556 1.00 84.88 102 ARG A C 1
ATOM 739 O O . ARG A 1 102 ? -8.676 -6.743 16.374 1.00 84.88 102 ARG A O 1
ATOM 746 N N . SER A 1 103 ? -9.533 -8.694 15.658 1.00 83.19 103 SER A N 1
ATOM 747 C CA . SER A 1 103 ? -10.084 -8.119 14.430 1.00 83.19 103 SER A CA 1
ATOM 748 C C . SER A 1 103 ? -11.242 -7.162 14.719 1.00 83.19 103 SER A C 1
ATOM 750 O O . SER A 1 103 ? -11.245 -6.055 14.190 1.00 83.19 103 SER A O 1
ATOM 752 N N . ALA A 1 104 ? -12.144 -7.528 15.633 1.00 87.44 104 ALA A N 1
ATOM 753 C CA . ALA A 1 104 ? -13.287 -6.715 16.027 1.00 87.44 104 ALA A CA 1
ATOM 754 C C . ALA A 1 104 ? -12.848 -5.407 16.698 1.00 87.44 104 ALA A C 1
ATOM 756 O O . ALA A 1 104 ? -13.370 -4.346 16.361 1.00 87.44 104 ALA A O 1
ATOM 757 N N . VAL A 1 105 ? -11.843 -5.457 17.581 1.00 90.88 105 VAL A N 1
ATOM 758 C CA . VAL A 1 105 ? -11.256 -4.256 18.198 1.00 90.88 105 VAL A CA 1
ATOM 759 C C . VAL A 1 105 ? -10.648 -3.344 17.134 1.00 90.88 105 VAL A C 1
ATOM 761 O O . VAL A 1 105 ? -10.956 -2.155 17.104 1.00 90.88 105 VAL A O 1
ATOM 764 N N . SER A 1 106 ? -9.852 -3.897 16.212 1.00 88.88 106 SER A N 1
ATO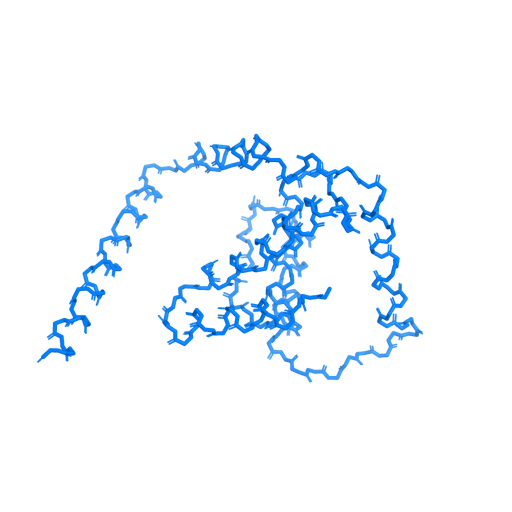M 765 C CA . SER A 1 106 ? -9.243 -3.113 15.127 1.00 88.88 106 SER A CA 1
ATOM 766 C C . SER A 1 106 ? -10.305 -2.425 14.264 1.00 88.88 106 SER A C 1
ATOM 768 O O . SER A 1 106 ? -10.197 -1.237 13.971 1.00 88.88 106 SER A O 1
ATOM 770 N N . THR A 1 107 ? -11.365 -3.150 13.895 1.00 89.12 107 THR A N 1
ATOM 771 C CA . THR A 1 107 ? -12.483 -2.597 13.125 1.00 89.12 107 THR A CA 1
ATOM 772 C C . THR A 1 107 ? -13.230 -1.522 13.907 1.00 89.12 107 THR A C 1
ATOM 774 O O . THR A 1 107 ? -13.543 -0.481 13.341 1.00 89.12 107 THR A O 1
ATOM 777 N N . ARG A 1 108 ? -13.490 -1.729 15.205 1.00 92.50 108 ARG A N 1
ATOM 778 C CA . ARG A 1 108 ? -14.178 -0.745 16.053 1.00 92.50 108 ARG A CA 1
ATOM 779 C C . ARG A 1 108 ? -13.397 0.564 16.150 1.00 92.50 108 ARG A C 1
ATOM 781 O O . ARG A 1 108 ? -14.006 1.623 16.083 1.00 92.50 108 ARG A O 1
ATOM 788 N N . VAL A 1 109 ? -12.070 0.495 16.261 1.00 94.31 109 VAL A N 1
ATOM 789 C CA . VAL A 1 109 ? -11.209 1.687 16.247 1.00 94.31 109 VAL A CA 1
ATOM 790 C C . VAL A 1 109 ? -11.303 2.402 14.901 1.00 94.31 109 VAL A C 1
ATOM 792 O O . VAL A 1 109 ? -11.544 3.601 14.875 1.00 94.31 109 VAL A O 1
ATOM 795 N N . LEU A 1 110 ? -11.186 1.676 13.783 1.00 94.00 110 LEU A N 1
ATOM 796 C CA . LEU A 1 110 ? -11.264 2.286 12.451 1.00 94.00 110 LEU A CA 1
ATOM 797 C C . LEU A 1 110 ? -12.649 2.871 12.139 1.00 94.00 110 LEU A C 1
ATOM 799 O O . LEU A 1 110 ? -12.737 3.851 11.413 1.00 94.00 110 LEU A O 1
ATOM 803 N N . LYS A 1 111 ? -13.733 2.321 12.694 1.00 94.44 111 LYS A N 1
ATOM 804 C CA . LYS A 1 111 ? -15.092 2.873 12.544 1.00 94.44 111 LYS A CA 1
ATOM 805 C C . LYS A 1 111 ? -15.278 4.252 13.183 1.00 94.44 111 LYS A C 1
ATOM 807 O O . LYS A 1 111 ? -16.218 4.941 12.817 1.00 94.44 111 LYS A O 1
ATOM 812 N N . ARG A 1 112 ? -14.407 4.652 14.117 1.00 95.31 112 ARG A N 1
ATOM 813 C CA . ARG A 1 112 ? -14.412 6.008 14.695 1.00 95.31 112 ARG A CA 1
ATOM 814 C C . ARG A 1 112 ? -13.794 7.047 13.758 1.00 95.31 112 ARG A C 1
ATOM 816 O O . ARG A 1 112 ? -13.952 8.239 13.982 1.00 95.31 112 ARG A O 1
ATOM 823 N N . GLU A 1 113 ? -13.067 6.599 12.739 1.00 95.88 113 GLU A N 1
ATOM 824 C CA . GLU A 1 113 ? -12.442 7.471 11.752 1.00 95.88 113 GLU A CA 1
ATOM 825 C C . GLU A 1 113 ? -13.420 7.824 10.625 1.00 95.88 113 GLU A C 1
ATOM 827 O O . GLU A 1 113 ? -14.338 7.066 10.311 1.00 95.88 113 GLU A O 1
ATOM 832 N N . GLY A 1 114 ? -13.177 8.949 9.952 1.00 94.69 114 GLY A N 1
ATOM 833 C CA . GLY A 1 114 ? -13.971 9.370 8.796 1.00 94.69 114 GLY A CA 1
ATOM 834 C C . GLY A 1 114 ? -13.595 8.670 7.482 1.00 94.69 114 GLY A C 1
ATOM 835 O O . GLY A 1 114 ? -12.542 8.040 7.342 1.00 94.69 114 GLY A O 1
ATOM 836 N N . THR A 1 115 ? -14.435 8.857 6.462 1.00 96.25 115 THR A N 1
ATOM 837 C CA . THR A 1 115 ? -14.240 8.308 5.104 1.00 96.25 115 THR A CA 1
ATOM 838 C C . THR A 1 115 ? -13.413 9.218 4.184 1.00 96.25 115 THR A C 1
ATOM 840 O O . THR A 1 115 ? -12.947 8.790 3.125 1.00 96.25 115 THR A O 1
ATOM 843 N N . LYS A 1 116 ? -13.143 10.466 4.605 1.00 96.12 116 LYS A N 1
ATOM 844 C CA . LYS A 1 116 ? -12.410 11.490 3.829 1.00 96.12 116 LYS A CA 1
ATOM 845 C C . LYS A 1 116 ? -11.035 11.020 3.335 1.00 96.12 116 LYS A C 1
ATOM 847 O O . LYS A 1 116 ? -10.579 11.465 2.280 1.00 96.12 116 LYS A O 1
ATOM 852 N N . ALA A 1 117 ? -10.391 10.093 4.045 1.00 94.75 117 ALA A N 1
ATOM 853 C CA . ALA A 1 117 ? -9.118 9.493 3.646 1.00 94.75 117 ALA A CA 1
ATOM 854 C C . ALA A 1 117 ? -9.159 8.757 2.295 1.00 94.75 117 ALA A C 1
ATOM 856 O O . ALA A 1 117 ? -8.122 8.647 1.644 1.00 94.75 117 ALA A O 1
ATOM 857 N N . ALA A 1 118 ? -10.330 8.276 1.868 1.00 96.94 118 ALA A N 1
ATOM 858 C CA . ALA A 1 118 ? -10.533 7.596 0.588 1.00 96.94 118 ALA A CA 1
ATOM 859 C C . ALA A 1 118 ? -11.103 8.512 -0.514 1.00 96.94 118 ALA A C 1
ATOM 861 O O . ALA A 1 118 ? -11.412 8.042 -1.619 1.00 96.94 118 ALA A O 1
ATOM 862 N N . SER A 1 119 ? -11.239 9.813 -0.229 1.00 97.00 119 SER A N 1
ATOM 863 C CA . SER A 1 119 ? -11.676 10.805 -1.213 1.00 97.00 119 SER A CA 1
ATOM 864 C C . SER A 1 119 ? -10.679 10.925 -2.365 1.00 97.00 119 SER A C 1
ATOM 866 O O . SER A 1 119 ? -9.472 10.711 -2.203 1.00 97.00 119 SER A O 1
ATOM 868 N N . HIS A 1 120 ? -11.188 11.301 -3.539 1.00 97.00 120 HIS A N 1
ATOM 869 C CA . HIS A 1 120 ? -10.365 11.523 -4.725 1.00 97.00 120 HIS A CA 1
ATOM 870 C C . HIS A 1 120 ? -9.249 12.544 -4.449 1.00 97.00 120 HIS A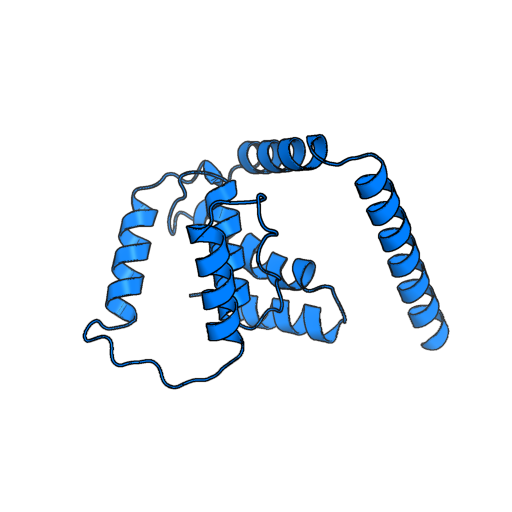 C 1
ATOM 872 O O . HIS A 1 120 ? -8.077 12.282 -4.718 1.00 97.00 120 HIS A O 1
ATOM 878 N N . THR A 1 121 ? -9.592 13.657 -3.799 1.00 97.56 121 THR A N 1
ATOM 879 C CA . THR A 1 121 ? -8.645 14.716 -3.438 1.00 97.56 121 THR A CA 1
ATOM 880 C C . THR A 1 121 ? -7.552 14.227 -2.487 1.00 97.56 121 THR A C 1
ATOM 882 O O . THR A 1 121 ? -6.380 14.535 -2.698 1.00 97.56 121 THR A O 1
ATOM 885 N N . ALA A 1 122 ? -7.883 13.429 -1.464 1.00 97.19 122 ALA A N 1
ATOM 886 C CA . ALA A 1 122 ? -6.883 12.906 -0.527 1.00 97.19 122 ALA A CA 1
ATOM 887 C C . ALA A 1 122 ? -5.889 11.946 -1.207 1.00 97.19 122 ALA A C 1
ATOM 889 O O . ALA A 1 122 ? -4.682 12.015 -0.955 1.00 97.19 122 ALA A O 1
ATOM 890 N N . LEU A 1 123 ? -6.382 11.078 -2.095 1.00 97.06 123 LEU A N 1
ATOM 891 C CA . LEU A 1 123 ? -5.553 10.142 -2.859 1.00 97.06 123 LEU A CA 1
ATOM 892 C C . LEU A 1 123 ? -4.686 10.860 -3.903 1.00 97.06 123 LEU A C 1
ATOM 894 O O . LEU A 1 123 ? -3.511 10.521 -4.068 1.00 97.06 123 LEU A O 1
ATOM 898 N N . SER A 1 124 ? -5.239 11.880 -4.562 1.00 97.00 124 SER A N 1
ATOM 899 C CA . SER A 1 124 ? -4.513 12.730 -5.507 1.00 97.00 124 SER A CA 1
ATOM 900 C C . SER A 1 124 ? -3.365 13.464 -4.810 1.00 97.00 124 SER A C 1
ATOM 902 O O . SER A 1 124 ? -2.209 13.326 -5.211 1.00 97.00 124 SER A O 1
ATOM 904 N N . ARG A 1 125 ? -3.635 14.131 -3.677 1.00 97.38 125 ARG A N 1
ATOM 905 C CA . ARG A 1 125 ? -2.606 14.813 -2.871 1.00 97.38 125 ARG A CA 1
ATOM 906 C C . ARG A 1 125 ? -1.475 13.878 -2.457 1.00 97.38 125 ARG A C 1
ATOM 908 O O . ARG A 1 125 ? -0.309 14.252 -2.553 1.00 97.38 125 ARG A O 1
ATOM 915 N N . GLN A 1 126 ? -1.797 12.652 -2.037 1.00 95.81 126 GLN A N 1
ATOM 916 C CA . GLN A 1 126 ? -0.772 11.652 -1.737 1.00 95.81 126 GLN A CA 1
ATOM 917 C C . GLN A 1 126 ? 0.083 11.376 -2.982 1.00 95.81 126 GLN A C 1
ATOM 919 O O . GLN A 1 126 ? 1.314 11.400 -2.907 1.00 95.81 126 GLN A O 1
ATOM 924 N N . SER A 1 127 ? -0.568 11.117 -4.116 1.00 94.25 127 SER A N 1
ATOM 925 C CA . SER A 1 127 ? 0.097 10.743 -5.363 1.00 94.25 127 SER A CA 1
ATOM 926 C C . SER A 1 127 ? 1.034 11.848 -5.850 1.00 94.25 127 SER A C 1
ATOM 928 O O . SER A 1 127 ? 2.194 11.564 -6.153 1.00 94.25 127 SER A O 1
ATOM 930 N N . HIS A 1 128 ? 0.588 13.107 -5.819 1.00 96.12 128 HIS A N 1
ATOM 931 C CA . HIS A 1 128 ? 1.421 14.271 -6.122 1.00 96.12 128 HIS A CA 1
ATOM 932 C C . HIS A 1 128 ? 2.598 14.408 -5.151 1.00 96.12 128 HIS A C 1
ATOM 934 O O . HIS A 1 128 ? 3.734 14.548 -5.596 1.00 96.12 128 HIS A O 1
ATOM 940 N N . ALA A 1 129 ? 2.369 14.270 -3.841 1.00 94.94 129 ALA A N 1
ATOM 941 C CA . ALA A 1 129 ? 3.439 14.325 -2.842 1.00 94.94 129 ALA A CA 1
ATOM 942 C C . ALA A 1 129 ? 4.469 13.189 -2.996 1.00 94.94 129 ALA A C 1
ATOM 944 O O . ALA A 1 129 ? 5.638 13.345 -2.650 1.00 94.94 129 ALA A O 1
ATOM 945 N N . SER A 1 130 ? 4.055 12.024 -3.501 1.00 91.56 130 SER A N 1
ATOM 946 C CA . SER A 1 130 ? 4.974 10.928 -3.829 1.00 91.56 130 SER A CA 1
ATOM 947 C C . SER A 1 130 ? 5.738 11.187 -5.123 1.00 91.56 130 SER A C 1
ATOM 949 O O . SER A 1 130 ? 6.894 10.786 -5.239 1.00 91.56 130 SER A O 1
ATOM 951 N N . ALA A 1 131 ? 5.094 11.817 -6.107 1.00 92.38 131 ALA A N 1
ATOM 952 C CA . ALA A 1 131 ? 5.704 12.156 -7.385 1.00 92.38 131 ALA A CA 1
ATOM 953 C C . ALA A 1 131 ? 6.757 13.262 -7.238 1.00 92.38 131 ALA A C 1
ATOM 955 O O . ALA A 1 131 ? 7.833 13.134 -7.816 1.00 92.38 131 ALA A O 1
ATOM 956 N N . SER A 1 132 ? 6.492 14.282 -6.414 1.00 94.25 132 SER A N 1
ATOM 957 C CA . SER A 1 132 ? 7.416 15.401 -6.182 1.00 94.25 132 SER A CA 1
ATOM 958 C C . SER A 1 132 ? 8.745 14.977 -5.551 1.00 94.25 132 SER A C 1
ATOM 960 O O . SER A 1 132 ? 9.767 15.609 -5.781 1.00 94.25 132 SER A O 1
ATOM 962 N N . ARG A 1 133 ? 8.763 13.864 -4.807 1.00 91.00 133 ARG A N 1
ATOM 963 C CA . ARG A 1 133 ? 9.977 13.305 -4.184 1.00 91.00 133 ARG A CA 1
ATOM 964 C C . ARG A 1 133 ? 10.845 12.478 -5.134 1.00 91.00 133 ARG A C 1
ATOM 966 O O . ARG A 1 133 ? 11.895 11.999 -4.715 1.00 91.00 133 ARG A O 1
ATOM 973 N N . ARG A 1 134 ? 10.405 12.223 -6.371 1.00 92.31 134 ARG A N 1
ATOM 974 C CA . ARG A 1 134 ? 11.167 11.391 -7.315 1.00 92.31 134 ARG A CA 1
ATOM 975 C C . ARG A 1 134 ? 12.306 12.191 -7.930 1.00 92.31 134 ARG A C 1
ATOM 977 O O . ARG A 1 134 ? 12.057 13.223 -8.551 1.00 92.31 134 ARG A O 1
ATOM 984 N N . SER A 1 135 ? 13.522 11.662 -7.841 1.00 93.94 135 SER A N 1
ATOM 985 C CA . SER A 1 135 ? 14.695 12.228 -8.513 1.00 93.94 135 SER A CA 1
ATOM 986 C C . SER A 1 135 ? 14.624 12.047 -10.038 1.00 93.94 135 SER A C 1
ATOM 988 O O . SER A 1 135 ? 13.830 11.252 -10.554 1.00 93.94 135 SER A O 1
ATOM 990 N N . ALA A 1 136 ? 15.479 12.754 -10.783 1.00 94.69 136 ALA A N 1
ATOM 991 C CA . ALA A 1 136 ? 15.626 12.536 -12.225 1.00 94.69 136 ALA A CA 1
ATOM 992 C C . ALA A 1 136 ? 16.019 11.079 -12.545 1.00 94.69 136 ALA A C 1
ATOM 994 O O . ALA A 1 136 ? 15.469 10.474 -13.469 1.00 94.69 136 ALA A O 1
ATOM 995 N N . ALA A 1 137 ? 16.887 10.487 -11.718 1.00 95.00 137 ALA A N 1
ATOM 996 C CA . ALA A 1 137 ? 17.288 9.088 -11.829 1.00 95.00 137 ALA A CA 1
ATOM 997 C C . ALA A 1 137 ? 16.100 8.127 -11.642 1.00 95.00 137 ALA A C 1
ATOM 999 O O . ALA A 1 137 ? 15.912 7.222 -12.457 1.00 95.00 137 ALA A O 1
ATOM 1000 N N . ASP A 1 138 ? 15.241 8.353 -10.639 1.00 92.56 138 ASP A N 1
ATOM 1001 C CA . ASP A 1 138 ? 14.039 7.533 -10.419 1.00 92.56 138 ASP A CA 1
ATOM 1002 C C . ASP A 1 138 ? 13.075 7.601 -11.608 1.00 92.56 138 ASP A C 1
ATOM 1004 O O . ASP A 1 138 ? 12.510 6.583 -12.023 1.00 92.56 138 ASP A O 1
ATOM 1008 N N . ARG A 1 139 ? 12.884 8.803 -12.172 1.00 92.75 139 ARG A N 1
ATOM 1009 C CA . ARG A 1 139 ? 12.028 9.011 -13.350 1.00 92.75 139 ARG A CA 1
ATOM 1010 C C . ARG A 1 139 ? 12.583 8.280 -14.574 1.00 92.75 139 ARG A C 1
ATOM 1012 O O . ARG A 1 139 ? 11.831 7.567 -15.238 1.00 92.75 139 ARG A O 1
ATOM 1019 N N . SER A 1 140 ? 13.891 8.376 -14.819 1.00 94.69 140 SER A N 1
ATOM 1020 C CA . SER A 1 140 ? 14.573 7.661 -15.907 1.00 94.69 140 SER A CA 1
ATOM 1021 C C . SER A 1 140 ? 14.468 6.139 -15.749 1.00 94.69 140 SER A C 1
ATOM 1023 O O . SER A 1 140 ? 14.077 5.433 -16.682 1.00 94.69 140 SER A O 1
ATOM 1025 N N . ALA A 1 141 ? 14.719 5.617 -14.545 1.00 93.88 141 ALA A N 1
ATOM 1026 C CA . ALA A 1 141 ? 14.599 4.190 -14.256 1.00 93.88 141 ALA A CA 1
ATOM 1027 C C . ALA A 1 141 ? 13.164 3.674 -14.466 1.00 93.88 141 ALA A C 1
ATOM 1029 O O . ALA A 1 141 ? 12.963 2.593 -15.028 1.00 93.88 141 ALA A O 1
ATOM 1030 N N . ALA A 1 142 ? 12.155 4.453 -14.062 1.00 89.31 142 ALA A N 1
ATOM 1031 C CA . ALA A 1 142 ? 10.754 4.114 -14.288 1.00 89.31 142 ALA A CA 1
ATOM 1032 C C . ALA A 1 142 ? 10.399 4.083 -15.784 1.00 89.31 142 ALA A C 1
ATOM 1034 O O . ALA A 1 142 ? 9.721 3.148 -16.218 1.00 89.31 142 ALA A O 1
ATOM 1035 N N . ALA A 1 143 ? 10.886 5.046 -16.573 1.00 91.81 143 ALA A N 1
ATOM 1036 C CA . ALA A 1 143 ? 10.675 5.089 -18.020 1.00 91.81 143 ALA A CA 1
ATOM 1037 C C . ALA A 1 143 ? 11.308 3.878 -18.725 1.00 91.81 143 ALA A C 1
ATOM 1039 O O . ALA A 1 143 ? 10.614 3.156 -19.444 1.00 91.81 143 ALA A O 1
ATOM 1040 N N . LYS A 1 144 ? 12.582 3.574 -18.430 1.00 94.00 144 LYS A N 1
ATOM 1041 C CA . LYS A 1 144 ? 13.291 2.392 -18.959 1.00 94.00 144 LYS A CA 1
ATOM 1042 C C . LYS A 1 144 ? 12.558 1.093 -18.617 1.00 94.00 144 LYS A C 1
ATOM 1044 O O . LYS A 1 144 ? 12.341 0.244 -19.481 1.00 94.00 144 LYS A O 1
ATOM 1049 N N . LYS A 1 145 ? 12.098 0.956 -17.368 1.00 88.38 145 LYS A N 1
ATOM 1050 C CA . LYS A 1 145 ? 11.300 -0.199 -16.926 1.00 88.38 145 LYS A CA 1
ATOM 1051 C C . LYS A 1 145 ? 9.960 -0.294 -17.662 1.00 88.38 145 LYS A C 1
ATOM 1053 O O . LYS A 1 145 ? 9.537 -1.391 -18.031 1.00 88.38 145 LYS A O 1
ATOM 1058 N N . GLY A 1 146 ? 9.287 0.837 -17.871 1.00 87.06 146 GLY A N 1
ATOM 1059 C CA . GLY A 1 146 ? 8.039 0.916 -18.628 1.00 87.06 146 GLY A CA 1
ATOM 1060 C C . GLY A 1 146 ? 8.217 0.458 -20.074 1.00 87.06 146 GLY A C 1
ATOM 1061 O O . GLY A 1 146 ? 7.463 -0.397 -20.537 1.00 87.06 146 GLY A O 1
ATOM 1062 N N . TRP A 1 147 ? 9.255 0.953 -20.751 1.00 90.69 147 TRP A N 1
ATOM 1063 C CA . TRP A 1 147 ? 9.611 0.536 -22.107 1.00 90.69 147 TRP A CA 1
ATOM 1064 C C . TRP A 1 147 ? 9.908 -0.966 -22.186 1.00 90.69 147 TRP A C 1
ATOM 1066 O O . TRP A 1 147 ? 9.298 -1.668 -22.991 1.00 90.69 147 TRP A O 1
ATOM 1076 N N . ALA A 1 148 ? 10.738 -1.496 -21.282 1.00 87.31 148 ALA A N 1
ATOM 1077 C CA . ALA A 1 148 ? 11.054 -2.925 -21.243 1.00 87.31 148 ALA A CA 1
ATOM 1078 C C . ALA A 1 148 ? 9.800 -3.801 -21.052 1.00 87.31 148 ALA A C 1
ATOM 1080 O O . ALA A 1 148 ? 9.675 -4.862 -21.664 1.00 87.31 148 ALA A O 1
ATOM 1081 N N . THR A 1 149 ? 8.842 -3.336 -20.241 1.00 83.06 149 THR A N 1
ATOM 1082 C CA . THR A 1 149 ? 7.565 -4.034 -20.017 1.00 83.06 149 THR A CA 1
ATOM 1083 C C . THR A 1 149 ? 6.704 -4.040 -21.282 1.00 83.06 149 THR A C 1
ATOM 1085 O O . THR A 1 149 ? 6.165 -5.085 -21.643 1.00 83.06 149 THR A O 1
ATOM 1088 N N . ARG A 1 150 ? 6.599 -2.897 -21.978 1.00 83.19 150 ARG A N 1
ATOM 1089 C CA . ARG A 1 150 ? 5.869 -2.788 -23.254 1.00 83.19 150 ARG A CA 1
ATOM 1090 C C . ARG A 1 150 ? 6.494 -3.674 -24.327 1.00 83.19 150 ARG A C 1
ATOM 1092 O O . ARG A 1 150 ? 5.768 -4.423 -24.972 1.00 83.19 150 ARG A O 1
ATOM 1099 N N . ARG A 1 151 ? 7.825 -3.654 -24.452 1.00 87.06 151 ARG A N 1
ATOM 1100 C CA . ARG A 1 151 ? 8.569 -4.507 -25.388 1.00 87.06 151 ARG A CA 1
ATOM 1101 C C . ARG A 1 151 ? 8.293 -5.987 -25.130 1.00 87.06 151 ARG A C 1
ATOM 1103 O O . ARG A 1 151 ? 7.900 -6.695 -26.044 1.00 87.06 151 ARG A O 1
ATOM 1110 N N . LYS A 1 152 ? 8.400 -6.437 -23.874 1.00 82.00 152 LYS A N 1
ATOM 1111 C CA . LYS A 1 152 ? 8.110 -7.831 -23.499 1.00 82.00 152 LYS A CA 1
ATOM 1112 C C . LYS A 1 152 ? 6.668 -8.236 -23.829 1.00 82.00 152 LYS A C 1
ATOM 1114 O O . LYS A 1 152 ? 6.442 -9.340 -24.311 1.00 82.00 152 LYS A O 1
ATOM 1119 N N . ALA A 1 153 ? 5.699 -7.353 -23.580 1.00 80.31 153 ALA A N 1
ATOM 1120 C CA . ALA A 1 153 ? 4.300 -7.609 -23.914 1.00 80.31 153 ALA A CA 1
ATOM 1121 C C . ALA A 1 153 ? 4.062 -7.685 -25.432 1.00 80.31 153 ALA A C 1
ATOM 1123 O O . ALA A 1 153 ? 3.289 -8.528 -25.876 1.00 80.31 153 ALA A O 1
ATOM 1124 N N . ALA A 1 154 ? 4.731 -6.842 -26.223 1.00 81.94 154 ALA A N 1
ATOM 1125 C CA . ALA A 1 154 ? 4.662 -6.886 -27.682 1.00 81.94 154 ALA A CA 1
ATOM 1126 C C . ALA A 1 154 ? 5.270 -8.185 -28.240 1.00 81.94 154 ALA A C 1
ATOM 1128 O O . ALA A 1 154 ? 4.621 -8.863 -29.028 1.00 81.94 154 ALA A O 1
ATOM 1129 N N . SER A 1 155 ? 6.450 -8.593 -27.760 1.00 77.50 155 SER A N 1
ATOM 1130 C CA . SER A 1 155 ? 7.082 -9.855 -28.171 1.00 77.50 155 SER A CA 1
ATOM 1131 C C . SER A 1 155 ? 6.236 -11.083 -27.813 1.00 77.50 155 SER A C 1
ATOM 1133 O O . SER A 1 155 ? 6.109 -11.990 -28.624 1.00 77.50 155 SER A O 1
ATOM 1135 N N . ALA A 1 156 ? 5.592 -11.104 -26.640 1.00 72.88 156 ALA A N 1
ATOM 1136 C CA . ALA A 1 156 ? 4.698 -12.200 -26.250 1.00 72.88 156 ALA A CA 1
ATOM 1137 C C . ALA A 1 156 ? 3.441 -12.304 -27.137 1.00 72.88 156 ALA A C 1
ATOM 1139 O O . ALA A 1 156 ? 2.952 -13.402 -27.389 1.00 72.88 156 ALA A O 1
ATOM 1140 N N . ARG A 1 157 ? 2.925 -11.171 -27.636 1.00 72.19 157 ARG A N 1
ATOM 1141 C CA . ARG A 1 157 ? 1.813 -11.145 -28.604 1.00 72.19 157 ARG A CA 1
ATOM 1142 C C . ARG A 1 157 ? 2.236 -11.639 -29.984 1.00 72.19 157 ARG A C 1
ATOM 1144 O O . ARG A 1 157 ? 1.437 -12.257 -30.665 1.00 72.19 157 ARG A O 1
ATOM 1151 N N . HIS A 1 158 ? 3.475 -11.368 -30.383 1.00 66.62 158 HIS A N 1
ATOM 1152 C CA . HIS A 1 158 ? 3.998 -11.814 -31.672 1.00 66.62 158 HIS A CA 1
ATOM 1153 C C . HIS A 1 158 ? 4.353 -13.309 -31.679 1.00 66.62 158 HIS A C 1
ATOM 1155 O O . HIS A 1 158 ? 4.261 -13.940 -32.719 1.00 66.62 158 HIS A O 1
ATOM 1161 N N . ALA A 1 159 ? 4.734 -13.876 -30.531 1.00 60.03 159 ALA A N 1
ATOM 1162 C CA . ALA A 1 159 ? 5.037 -15.304 -30.380 1.00 60.03 159 ALA A CA 1
ATOM 1163 C C . ALA A 1 159 ? 3.796 -16.194 -30.154 1.00 60.03 159 ALA A C 1
ATOM 1165 O O . ALA A 1 159 ? 3.925 -17.409 -30.074 1.00 60.03 159 ALA A O 1
ATOM 1166 N N . SER A 1 160 ? 2.612 -15.598 -29.981 1.00 58.97 160 SER A N 1
ATOM 1167 C CA . SER A 1 160 ? 1.327 -16.308 -29.840 1.00 58.97 160 SER A CA 1
ATOM 1168 C C . SER A 1 160 ? 0.468 -16.227 -31.108 1.00 58.97 160 SER A C 1
ATOM 1170 O O . SER A 1 160 ? -0.715 -16.561 -31.066 1.00 58.97 160 SER A O 1
ATOM 1172 N N . ARG A 1 161 ? 1.064 -15.754 -32.205 1.00 50.72 161 ARG A N 1
ATOM 1173 C CA . ARG A 1 161 ? 0.483 -15.624 -33.538 1.00 50.72 161 ARG A CA 1
ATOM 1174 C C . ARG A 1 161 ? 1.211 -16.575 -34.473 1.00 50.72 161 ARG A C 1
ATOM 1176 O O . ARG A 1 161 ? 0.522 -17.127 -35.349 1.00 50.72 161 ARG A O 1
#

Secondary structure (DSSP, 8-state):
---HHHHHHHHHHHHTT--HHHHHHHHHHHHHHHHHTTS---S-HHHHHHHHHHHHHHTT---PPPPTTTS-HHHHHHHHHHHHHHH--PPPP--SS-HHHHHHHHHHHHHTS-SGGGSHHHHHHHHHHHHHT--HHHHHHHHHHHHHHHHHHHHHHHTT-